Protein AF-A0A849TWD8-F1 (afdb_monomer_lite)

pLDDT: mean 96.02, std 6.25, range [52.81, 98.81]

Radius of gyration: 13.7 Å; chains: 1; bounding box: 38×23×40 Å

Structure (mmCIF, N/CA/C/O backbone):
data_AF-A0A849TWD8-F1
#
_entry.id   AF-A0A849TWD8-F1
#
loop_
_atom_site.group_PDB
_atom_site.id
_atom_site.type_symbol
_atom_site.label_atom_id
_atom_site.label_alt_id
_atom_site.label_comp_id
_atom_site.label_asym_id
_atom_site.label_entity_id
_atom_site.label_seq_id
_atom_site.pdbx_PDB_ins_code
_atom_site.Cartn_x
_atom_site.Cartn_y
_atom_site.Cartn_z
_atom_site.occupancy
_atom_site.B_iso_or_equiv
_atom_site.auth_seq_id
_atom_site.auth_comp_id
_atom_site.auth_asym_id
_atom_site.auth_atom_id
_atom_site.pdbx_PDB_model_num
ATOM 1 N N . ASP A 1 1 ? -19.241 1.816 5.318 1.00 82.69 1 ASP A N 1
ATOM 2 C CA . ASP A 1 1 ? -18.951 3.219 5.680 1.00 82.69 1 ASP A CA 1
ATOM 3 C C . ASP A 1 1 ? -17.766 3.301 6.624 1.00 82.69 1 ASP A C 1
ATOM 5 O O . ASP A 1 1 ? -17.565 2.381 7.415 1.00 82.69 1 ASP A O 1
ATOM 9 N N . LEU A 1 2 ? -16.979 4.370 6.501 1.00 89.81 2 LEU A N 1
ATOM 10 C CA . LEU A 1 2 ? -15.907 4.727 7.435 1.00 89.81 2 LEU A CA 1
ATOM 11 C C . LEU A 1 2 ? -16.475 5.684 8.485 1.00 89.81 2 LEU A C 1
ATOM 13 O O . LEU A 1 2 ? -17.261 6.566 8.135 1.00 89.81 2 LEU A O 1
ATOM 17 N N . ASN A 1 3 ? -16.097 5.518 9.752 1.00 90.69 3 ASN A N 1
ATOM 18 C CA . ASN A 1 3 ? -16.586 6.368 10.842 1.00 90.69 3 ASN A CA 1
ATOM 19 C C . ASN A 1 3 ? -15.409 6.846 11.690 1.00 90.69 3 ASN A C 1
ATOM 21 O O . ASN A 1 3 ? -14.858 6.057 12.449 1.00 90.69 3 ASN A O 1
ATOM 25 N N . ASN A 1 4 ? -15.062 8.135 11.588 1.00 94.50 4 ASN A N 1
ATOM 26 C CA . ASN A 1 4 ? -13.854 8.710 12.202 1.00 94.50 4 ASN A CA 1
ATOM 27 C C . ASN A 1 4 ? -12.576 7.946 11.814 1.00 94.50 4 ASN A C 1
ATOM 29 O O . ASN A 1 4 ? -11.700 7.712 12.637 1.00 94.50 4 ASN A O 1
ATOM 33 N N . GLU A 1 5 ? -12.503 7.534 10.551 1.00 97.00 5 GLU A N 1
ATOM 34 C CA . GLU A 1 5 ? -11.361 6.841 9.968 1.00 97.00 5 GLU A CA 1
ATOM 35 C C . GLU A 1 5 ? -11.023 7.503 8.634 1.00 97.00 5 GLU A C 1
ATOM 37 O O . GLU A 1 5 ? -11.903 7.987 7.911 1.00 97.00 5 GLU A O 1
ATOM 42 N N . ALA A 1 6 ? -9.748 7.473 8.292 1.00 98.06 6 ALA A N 1
ATOM 43 C CA . ALA A 1 6 ? -9.218 7.813 6.993 1.00 98.06 6 ALA A CA 1
ATOM 44 C C . ALA A 1 6 ? -8.830 6.546 6.226 1.00 98.06 6 ALA A C 1
ATOM 46 O O . ALA A 1 6 ? -8.514 5.505 6.803 1.00 98.06 6 ALA A O 1
ATOM 47 N N . ILE A 1 7 ? -8.835 6.661 4.902 1.00 98.00 7 ILE A N 1
ATOM 48 C CA . ILE A 1 7 ? -8.388 5.624 3.983 1.00 98.00 7 ILE A CA 1
ATOM 49 C C . ILE A 1 7 ? -7.380 6.234 3.015 1.00 98.00 7 ILE A C 1
ATOM 51 O O . ILE A 1 7 ? -7.601 7.335 2.511 1.00 98.00 7 ILE A O 1
ATOM 55 N N . SER A 1 8 ? -6.290 5.522 2.760 1.00 98.69 8 SER A N 1
ATOM 56 C CA . SER A 1 8 ? -5.289 5.889 1.759 1.00 98.69 8 SER A CA 1
ATOM 57 C C . SER A 1 8 ? -4.910 4.670 0.929 1.00 98.69 8 SER A C 1
ATOM 59 O O . SER A 1 8 ? -5.133 3.531 1.349 1.00 98.69 8 SER A O 1
ATOM 61 N N . THR A 1 9 ? -4.447 4.886 -0.300 1.00 98.75 9 THR A N 1
ATOM 62 C CA . THR A 1 9 ? -4.043 3.803 -1.202 1.00 98.75 9 THR A CA 1
ATOM 63 C C . THR A 1 9 ? -2.787 4.165 -1.980 1.00 98.75 9 THR A C 1
ATOM 65 O O . THR A 1 9 ? -2.766 5.155 -2.707 1.00 98.75 9 THR A O 1
ATOM 68 N N . ALA A 1 10 ? -1.795 3.280 -1.912 1.00 98.56 10 ALA A N 1
ATOM 69 C CA . ALA A 1 10 ? -0.611 3.285 -2.756 1.00 98.56 10 ALA A CA 1
ATOM 70 C C . ALA A 1 10 ? -0.763 2.241 -3.870 1.00 98.56 10 ALA A C 1
ATOM 72 O O . ALA A 1 10 ? -1.055 1.074 -3.600 1.00 98.56 10 ALA A O 1
ATOM 73 N N . GLY A 1 11 ? -0.547 2.643 -5.125 1.00 98.38 11 GLY A N 1
ATOM 74 C CA . GLY A 1 11 ? -0.683 1.768 -6.292 1.00 98.38 11 GLY A CA 1
ATOM 75 C C . GLY A 1 11 ? 0.428 1.969 -7.320 1.00 98.38 11 GLY A C 1
ATOM 76 O O . GLY A 1 11 ? 0.853 3.099 -7.585 1.00 98.38 11 GLY A O 1
ATOM 77 N N . ASP A 1 12 ? 0.882 0.881 -7.948 1.00 97.69 12 ASP A N 1
ATOM 78 C CA . ASP A 1 12 ? 1.883 0.955 -9.025 1.00 97.69 12 ASP A CA 1
ATOM 79 C C . ASP A 1 12 ? 1.326 1.603 -10.307 1.00 97.69 12 ASP A C 1
ATOM 81 O O . ASP A 1 12 ? 2.081 2.101 -11.144 1.00 97.69 12 ASP A O 1
ATOM 85 N N . TYR A 1 13 ? 0.003 1.630 -10.450 1.00 96.56 13 TYR A N 1
ATOM 86 C CA . TYR A 1 13 ? -0.722 2.157 -11.602 1.00 96.56 13 TYR A CA 1
ATOM 87 C C . TYR A 1 13 ? -1.052 3.656 -11.512 1.00 96.56 13 TYR A C 1
ATOM 89 O O . TYR A 1 13 ? -1.501 4.224 -12.502 1.00 96.56 13 TYR A O 1
ATOM 97 N N . GLU A 1 14 ? -0.819 4.320 -10.377 1.00 96.75 14 GLU A N 1
ATOM 98 C CA . GLU A 1 14 ? -1.201 5.734 -10.200 1.00 96.75 14 GLU A CA 1
ATOM 99 C C . GLU A 1 14 ? -0.288 6.693 -10.980 1.00 96.75 14 GLU A C 1
ATOM 101 O O . GLU A 1 14 ? -0.735 7.581 -11.706 1.00 96.75 14 GLU A O 1
ATOM 106 N N . ARG A 1 15 ? 1.031 6.502 -10.867 1.00 97.94 15 ARG A N 1
ATOM 107 C CA . ARG A 1 15 ? 2.032 7.292 -11.596 1.00 97.94 15 ARG A CA 1
ATOM 108 C C . ARG A 1 15 ? 3.210 6.415 -11.985 1.00 97.94 15 ARG A C 1
ATOM 110 O O . ARG A 1 15 ? 3.988 5.985 -11.128 1.00 97.94 15 ARG A O 1
ATOM 117 N N . PHE A 1 16 ? 3.350 6.196 -13.287 1.00 98.31 16 PHE A N 1
ATOM 118 C CA . PHE A 1 16 ? 4.388 5.362 -13.875 1.00 98.31 16 PHE A CA 1
ATOM 119 C C . PHE A 1 16 ? 4.704 5.771 -15.316 1.00 98.31 16 PHE A C 1
ATOM 121 O O . PHE A 1 16 ? 3.998 6.573 -15.927 1.00 98.31 16 PHE A O 1
ATOM 128 N N . PHE A 1 17 ? 5.769 5.192 -15.858 1.00 98.12 17 PHE A N 1
ATOM 129 C CA . PHE A 1 17 ? 6.001 5.101 -17.297 1.00 98.12 17 PHE A CA 1
ATOM 130 C C . PHE A 1 17 ? 6.301 3.651 -17.678 1.00 98.12 17 PHE A C 1
ATOM 132 O O . PHE A 1 17 ? 6.613 2.824 -16.819 1.00 98.12 17 PHE A O 1
ATOM 139 N N . GLU A 1 18 ? 6.219 3.341 -18.967 1.00 97.88 18 GLU A N 1
ATOM 140 C CA . GLU A 1 18 ? 6.573 2.026 -19.495 1.00 97.88 18 GLU A CA 1
ATOM 141 C C . GLU A 1 18 ? 7.781 2.125 -20.413 1.00 97.88 18 GLU A C 1
ATOM 143 O O . GLU A 1 18 ? 7.926 3.067 -21.197 1.00 97.88 18 GLU A O 1
ATOM 148 N N . ARG A 1 19 ? 8.660 1.134 -20.309 1.00 97.25 19 ARG A N 1
ATOM 149 C CA . ARG A 1 19 ? 9.809 0.979 -21.190 1.00 97.25 19 ARG A CA 1
ATOM 150 C C . ARG A 1 19 ? 10.063 -0.503 -21.405 1.00 97.25 19 ARG A C 1
ATOM 152 O O . ARG A 1 19 ? 10.134 -1.255 -20.441 1.00 97.25 19 ARG A O 1
ATOM 159 N N . ASP A 1 20 ? 10.184 -0.904 -22.668 1.00 97.12 20 ASP A N 1
ATOM 160 C CA . ASP A 1 20 ? 10.480 -2.287 -23.063 1.00 97.12 20 ASP A CA 1
ATOM 161 C C . ASP A 1 20 ? 9.492 -3.315 -22.462 1.00 97.12 20 ASP A C 1
ATOM 163 O O . ASP A 1 20 ? 9.866 -4.419 -22.080 1.00 97.12 20 ASP A O 1
ATOM 167 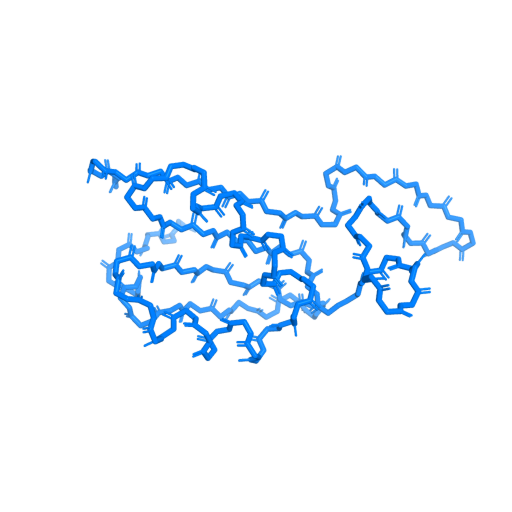N N . GLY A 1 21 ? 8.213 -2.932 -22.347 1.00 95.38 21 GLY A N 1
ATOM 168 C CA . GLY A 1 21 ? 7.151 -3.763 -21.759 1.00 95.38 21 GLY A CA 1
ATOM 169 C C . GLY A 1 21 ? 7.162 -3.838 -20.227 1.00 95.38 21 GLY A C 1
ATOM 170 O O . GLY A 1 21 ? 6.379 -4.586 -19.649 1.00 95.38 21 GLY A O 1
ATOM 171 N N . VAL A 1 22 ? 8.029 -3.073 -19.560 1.00 94.38 22 VAL A N 1
ATOM 172 C CA . VAL A 1 22 ? 8.148 -3.034 -18.099 1.00 94.38 22 VAL A CA 1
ATOM 173 C C . VAL A 1 22 ? 7.600 -1.713 -17.564 1.00 94.38 22 VAL A C 1
ATOM 175 O O . VAL A 1 22 ? 7.996 -0.635 -18.011 1.00 94.38 22 VAL A O 1
ATOM 178 N N . ARG A 1 23 ? 6.718 -1.795 -16.562 1.00 95.00 23 ARG A N 1
ATOM 179 C 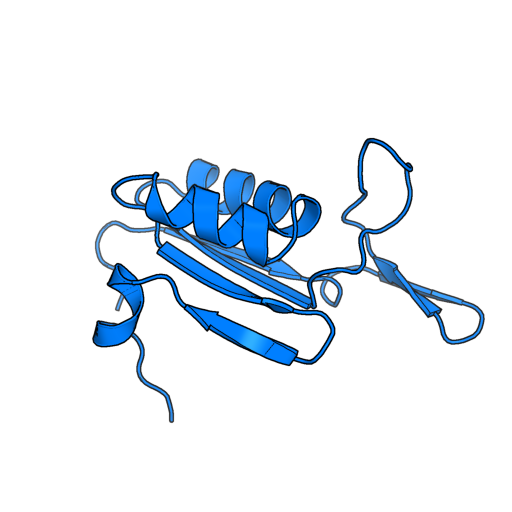CA . ARG A 1 23 ? 6.227 -0.641 -15.798 1.00 95.00 23 ARG A CA 1
ATOM 180 C C . ARG A 1 23 ? 7.276 -0.159 -14.793 1.00 95.00 23 ARG A C 1
ATOM 182 O O . ARG A 1 23 ? 7.847 -0.958 -14.045 1.00 95.00 23 ARG A O 1
ATOM 189 N N . TYR A 1 24 ? 7.483 1.150 -14.731 1.00 97.88 24 TYR A N 1
ATOM 190 C CA . TYR A 1 24 ? 8.326 1.836 -13.753 1.00 97.88 24 TYR A CA 1
ATOM 191 C C . TYR A 1 24 ? 7.496 2.900 -13.033 1.00 97.88 24 TYR A C 1
ATOM 193 O O . TYR A 1 24 ? 7.232 3.968 -13.588 1.00 97.88 24 TYR A O 1
ATOM 201 N N . HIS A 1 25 ? 7.061 2.596 -11.812 1.00 98.38 25 HIS A N 1
ATOM 202 C CA . HIS A 1 25 ? 6.237 3.492 -11.001 1.00 98.38 25 HIS A CA 1
ATOM 203 C C . HIS A 1 25 ? 7.070 4.302 -10.001 1.00 98.38 25 HIS A C 1
ATOM 205 O O . HIS A 1 25 ? 8.274 4.112 -9.845 1.00 98.38 25 HIS A O 1
ATOM 211 N N . HIS A 1 26 ? 6.416 5.258 -9.353 1.00 98.19 26 HIS A N 1
ATOM 212 C CA . HIS A 1 26 ? 7.037 6.278 -8.507 1.00 98.19 26 HIS A CA 1
ATOM 213 C C . HIS A 1 26 ? 7.350 5.845 -7.061 1.00 98.19 26 HIS A C 1
ATOM 215 O O . HIS A 1 26 ? 7.939 6.632 -6.324 1.00 98.19 26 HIS A O 1
ATOM 221 N N . ILE A 1 27 ? 6.977 4.628 -6.653 1.00 98.38 27 ILE A N 1
ATOM 222 C CA . ILE A 1 27 ? 7.215 4.116 -5.295 1.00 98.38 27 ILE A CA 1
ATOM 223 C C . ILE A 1 27 ? 8.500 3.292 -5.323 1.00 98.38 27 ILE A C 1
ATOM 225 O O . ILE A 1 27 ? 8.537 2.196 -5.884 1.00 98.38 27 ILE A O 1
ATOM 229 N N . LEU A 1 28 ? 9.568 3.850 -4.761 1.00 98.12 28 LEU A N 1
ATOM 230 C CA . LEU A 1 28 ? 10.906 3.273 -4.830 1.00 98.12 28 LEU A CA 1
ATOM 231 C C . LEU A 1 28 ? 11.230 2.489 -3.563 1.00 98.12 28 LEU A C 1
ATOM 233 O O . LEU A 1 28 ? 10.964 2.945 -2.453 1.00 98.12 28 LEU A O 1
ATOM 237 N N . ASP A 1 29 ? 11.882 1.347 -3.741 1.00 97.56 29 ASP A N 1
ATOM 238 C CA . ASP A 1 29 ? 12.576 0.676 -2.652 1.00 97.56 29 ASP A CA 1
ATOM 239 C C . ASP A 1 29 ? 13.860 1.469 -2.324 1.00 97.56 29 ASP A C 1
ATOM 241 O O . ASP A 1 29 ? 14.729 1.630 -3.192 1.00 97.56 29 ASP A O 1
ATOM 245 N N . PRO A 1 30 ? 14.010 1.982 -1.088 1.00 96.88 30 PRO A N 1
ATOM 246 C CA . PRO A 1 30 ? 15.156 2.799 -0.700 1.00 96.88 30 PRO A CA 1
ATOM 247 C C . PRO A 1 30 ? 16.489 2.035 -0.718 1.00 96.88 30 PRO A C 1
ATOM 249 O O . PRO A 1 30 ? 17.543 2.669 -0.778 1.00 96.88 30 PRO A O 1
ATOM 252 N N . HIS A 1 31 ? 16.476 0.700 -0.676 1.00 96.12 31 HIS A N 1
ATOM 253 C CA . HIS A 1 31 ? 17.689 -0.118 -0.717 1.00 96.12 31 HIS A CA 1
ATOM 254 C C . HIS A 1 31 ? 18.218 -0.312 -2.139 1.00 96.12 31 HIS A C 1
ATOM 256 O O . HIS A 1 31 ? 19.431 -0.378 -2.342 1.00 96.12 31 HIS A O 1
ATOM 262 N N . THR A 1 32 ? 17.322 -0.404 -3.124 1.00 96.88 32 THR A N 1
ATOM 263 C CA . THR A 1 32 ? 17.679 -0.661 -4.529 1.00 96.88 32 THR A CA 1
ATOM 264 C C . THR A 1 32 ? 17.615 0.588 -5.403 1.00 96.88 32 THR A C 1
ATOM 266 O O . THR A 1 32 ? 18.198 0.606 -6.490 1.00 96.88 32 THR A O 1
ATOM 269 N N . LEU A 1 33 ? 16.923 1.635 -4.942 1.00 96.69 33 LEU A N 1
ATOM 270 C CA . LEU A 1 33 ? 16.582 2.837 -5.709 1.00 96.69 33 LEU A CA 1
ATOM 271 C C . LEU A 1 33 ? 15.804 2.520 -6.998 1.00 96.69 33 LEU A C 1
ATOM 273 O O . LEU A 1 33 ? 15.826 3.296 -7.954 1.00 96.69 33 LEU A O 1
ATOM 277 N N . GLN A 1 34 ? 15.133 1.367 -7.033 1.00 97.69 34 GLN A N 1
ATOM 278 C CA . GLN A 1 34 ? 14.282 0.920 -8.130 1.00 97.69 34 GLN A CA 1
ATOM 279 C C . GLN A 1 34 ? 12.821 0.859 -7.671 1.00 97.69 34 GLN A C 1
ATOM 281 O O . GLN A 1 34 ? 12.565 0.745 -6.470 1.00 97.69 34 GLN A O 1
ATOM 286 N N . PRO A 1 35 ? 11.849 0.909 -8.598 1.00 98.00 35 PRO A N 1
ATOM 287 C CA . PRO A 1 35 ? 10.460 0.626 -8.259 1.00 98.00 35 PRO A CA 1
ATOM 288 C C . PRO A 1 35 ? 10.335 -0.779 -7.657 1.00 98.00 35 PRO A C 1
ATOM 290 O O . PRO A 1 35 ? 10.860 -1.741 -8.230 1.00 98.00 35 PRO A O 1
ATOM 293 N N . THR A 1 36 ? 9.661 -0.893 -6.512 1.00 97.38 36 THR A N 1
ATOM 294 C CA . THR A 1 36 ? 9.326 -2.205 -5.931 1.00 97.38 36 THR A CA 1
ATOM 295 C C . THR A 1 36 ? 8.342 -2.950 -6.839 1.00 97.38 36 THR A C 1
ATOM 297 O O . THR A 1 36 ? 7.745 -2.364 -7.729 1.00 97.38 36 THR A O 1
ATOM 300 N N . ARG A 1 37 ? 8.204 -4.268 -6.705 1.00 97.06 37 ARG A N 1
ATOM 301 C CA . ARG A 1 37 ? 7.338 -5.053 -7.607 1.00 97.06 37 ARG A CA 1
ATOM 302 C C . ARG A 1 37 ? 6.438 -6.049 -6.901 1.00 97.06 37 ARG A C 1
ATOM 304 O O . ARG A 1 37 ? 5.709 -6.747 -7.578 1.00 97.06 37 ARG A O 1
ATOM 311 N N . ALA A 1 38 ? 6.474 -6.106 -5.572 1.00 97.56 38 ALA A N 1
ATOM 312 C CA . ALA A 1 38 ? 5.762 -7.127 -4.806 1.00 97.56 38 ALA A CA 1
ATOM 313 C C . ALA A 1 38 ? 4.243 -6.885 -4.704 1.00 97.56 38 ALA A C 1
ATOM 315 O O . ALA A 1 38 ? 3.495 -7.829 -4.452 1.00 97.56 38 ALA A O 1
ATOM 316 N N . CYS A 1 39 ? 3.792 -5.643 -4.896 1.00 98.38 39 CYS A N 1
ATOM 317 C CA . CYS A 1 39 ? 2.396 -5.235 -4.756 1.00 98.38 39 CYS A CA 1
ATOM 318 C C . CYS A 1 39 ? 1.915 -4.494 -6.008 1.00 98.38 39 CYS A C 1
ATOM 320 O O . CYS A 1 39 ? 2.666 -3.721 -6.598 1.00 98.38 39 CYS A O 1
ATOM 322 N N . GLN A 1 40 ? 0.647 -4.693 -6.371 1.00 98.50 40 GLN A N 1
ATOM 323 C CA . GLN A 1 40 ? -0.077 -3.816 -7.299 1.00 98.50 40 GLN A CA 1
ATOM 324 C C . GLN A 1 40 ? -0.741 -2.664 -6.5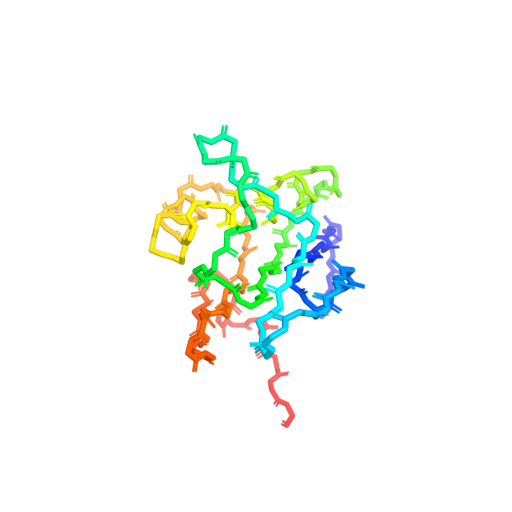40 1.00 98.50 40 GLN A C 1
ATOM 326 O O . GLN A 1 40 ? -0.721 -1.521 -6.991 1.00 98.50 40 GLN A O 1
ATOM 331 N N . SER A 1 41 ? -1.324 -2.962 -5.372 1.00 98.75 41 SER A N 1
ATOM 332 C CA . SER A 1 41 ? -2.061 -1.996 -4.556 1.00 98.75 41 SER A CA 1
ATOM 333 C C . SER A 1 41 ? -1.972 -2.331 -3.072 1.00 98.75 41 SER A C 1
ATOM 335 O O . SER A 1 41 ? -2.021 -3.502 -2.683 1.00 98.75 41 SER A O 1
ATOM 337 N N . VAL A 1 42 ? -1.876 -1.298 -2.244 1.00 98.81 42 VAL A N 1
ATOM 338 C CA . VAL A 1 42 ? -2.030 -1.369 -0.794 1.00 98.81 42 VAL A CA 1
ATOM 339 C C . VAL A 1 42 ? -2.992 -0.271 -0.381 1.00 98.81 42 VAL A C 1
ATOM 341 O O . VAL A 1 42 ? -2.698 0.906 -0.558 1.00 98.81 42 VAL A O 1
ATOM 344 N N . THR A 1 43 ? -4.115 -0.657 0.207 1.00 98.75 43 THR A N 1
ATOM 345 C CA . THR A 1 43 ? -5.084 0.258 0.808 1.00 98.75 43 THR A CA 1
ATOM 346 C C . THR A 1 43 ? -5.022 0.111 2.318 1.00 98.75 43 THR A C 1
ATOM 348 O O . THR A 1 43 ? -5.147 -1.005 2.822 1.00 98.75 43 THR A O 1
ATOM 351 N N . VAL A 1 44 ? -4.870 1.218 3.040 1.00 98.69 44 VAL A N 1
ATOM 352 C CA . VAL A 1 44 ? -4.831 1.248 4.508 1.00 98.69 44 VAL A CA 1
ATOM 353 C C . VAL A 1 44 ? -5.982 2.086 5.038 1.00 98.69 44 VAL A C 1
ATOM 355 O O . VAL A 1 44 ? -6.270 3.159 4.511 1.00 98.69 44 VAL A O 1
ATOM 358 N N . ILE A 1 45 ? -6.623 1.597 6.097 1.00 98.31 45 ILE A N 1
ATOM 359 C CA . ILE A 1 45 ? -7.617 2.315 6.894 1.00 98.31 45 ILE A CA 1
ATOM 360 C C . ILE A 1 45 ? -7.033 2.516 8.292 1.00 98.31 45 ILE A C 1
ATOM 362 O O . ILE A 1 45 ? -6.552 1.561 8.903 1.00 98.31 45 ILE A O 1
ATOM 366 N N . ALA A 1 46 ? -7.068 3.749 8.788 1.00 98.00 46 ALA A N 1
ATOM 367 C CA . ALA A 1 46 ? -6.596 4.123 10.121 1.00 98.00 46 ALA A CA 1
ATOM 368 C C . ALA A 1 46 ? -7.397 5.321 10.655 1.00 98.00 46 ALA A C 1
ATOM 370 O O . ALA A 1 46 ? -8.114 5.965 9.898 1.00 98.00 46 ALA A O 1
ATOM 371 N N . GLU A 1 47 ? -7.270 5.655 11.940 1.00 96.88 47 GLU A N 1
ATOM 372 C CA . GLU A 1 47 ? -7.932 6.839 12.524 1.00 96.88 47 GLU A CA 1
ATOM 373 C C . GLU A 1 47 ? -7.462 8.146 11.858 1.00 96.88 47 GLU A C 1
ATOM 375 O O . GLU A 1 47 ? -8.270 8.993 11.482 1.00 96.88 47 GLU A O 1
ATOM 380 N N . GLU A 1 48 ? -6.152 8.270 11.629 1.00 97.62 48 GLU A N 1
ATOM 381 C CA . GLU A 1 48 ? -5.519 9.473 11.087 1.00 97.62 48 GLU A CA 1
ATOM 382 C C . GLU A 1 48 ? -5.074 9.282 9.632 1.00 97.62 48 GLU A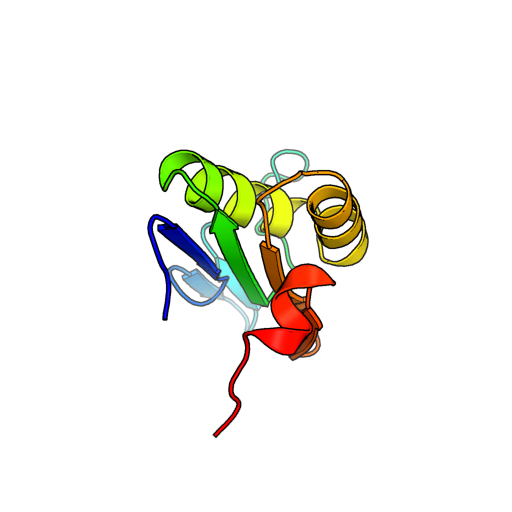 C 1
ATOM 384 O O . GLU A 1 48 ? -4.412 8.299 9.283 1.00 97.62 48 GLU A O 1
ATOM 389 N N . GLY A 1 49 ? -5.359 10.268 8.776 1.00 98.06 49 GLY A N 1
ATOM 390 C CA . GLY A 1 49 ? -5.013 10.205 7.349 1.00 98.06 49 GLY A CA 1
ATOM 391 C C . GLY A 1 49 ? -3.512 10.138 7.082 1.00 98.06 49 GLY A C 1
ATOM 392 O O . GLY A 1 49 ? -3.078 9.412 6.196 1.00 98.06 49 GLY A O 1
ATOM 393 N N . THR A 1 50 ? -2.706 10.821 7.895 1.00 98.31 50 THR A N 1
ATOM 394 C CA . THR A 1 50 ? -1.238 10.767 7.802 1.00 98.31 50 THR A CA 1
ATOM 395 C C . THR A 1 50 ? -0.680 9.391 8.160 1.00 98.31 50 THR A C 1
ATOM 397 O O . THR A 1 50 ? 0.358 8.995 7.633 1.00 98.31 50 THR A O 1
ATOM 400 N N . VAL A 1 51 ? -1.363 8.649 9.037 1.00 98.31 51 VAL A N 1
ATOM 401 C CA . VAL A 1 51 ? -0.993 7.273 9.384 1.00 98.31 51 VAL A CA 1
ATOM 402 C C . VAL A 1 51 ? -1.357 6.336 8.240 1.00 98.31 51 VAL A C 1
ATOM 404 O O . VAL A 1 51 ? -0.519 5.526 7.853 1.00 98.31 51 VAL A O 1
ATOM 407 N N . ALA A 1 52 ? -2.557 6.468 7.668 1.00 98.69 52 ALA A N 1
ATOM 408 C CA . ALA A 1 52 ? -2.967 5.662 6.518 1.00 98.69 52 ALA A CA 1
ATOM 409 C C . ALA A 1 52 ? -2.025 5.858 5.313 1.00 98.69 52 ALA A C 1
ATOM 411 O O . ALA A 1 52 ? -1.527 4.874 4.772 1.00 98.69 52 ALA A O 1
ATOM 412 N N . ASP A 1 53 ? -1.729 7.110 4.957 1.00 98.75 53 ASP A N 1
ATOM 413 C CA . ASP A 1 53 ? -0.844 7.491 3.843 1.00 98.75 53 ASP A CA 1
ATOM 414 C C . ASP A 1 53 ? 0.620 7.078 4.084 1.00 98.75 53 ASP A C 1
ATOM 416 O O . ASP A 1 53 ? 1.289 6.530 3.216 1.00 98.75 53 ASP A O 1
ATOM 420 N N . GLY A 1 54 ? 1.140 7.242 5.304 1.00 98.56 54 GLY A N 1
ATOM 421 C CA . GLY A 1 54 ? 2.494 6.772 5.613 1.00 98.56 54 GLY A CA 1
ATOM 422 C C . GLY A 1 54 ? 2.622 5.244 5.560 1.00 98.56 54 GLY A C 1
ATOM 423 O O . GLY A 1 54 ? 3.636 4.707 5.097 1.00 98.56 54 GLY A O 1
ATOM 424 N N . LEU A 1 55 ? 1.603 4.533 6.050 1.00 98.75 55 LEU A N 1
ATOM 425 C CA . LEU A 1 55 ? 1.609 3.075 6.107 1.00 98.75 55 LEU A CA 1
ATOM 426 C C . LEU A 1 55 ? 1.380 2.434 4.746 1.00 98.75 55 LEU A C 1
ATOM 428 O O . LEU A 1 55 ? 2.030 1.423 4.487 1.00 98.75 55 LEU A O 1
ATOM 432 N N . ASP A 1 56 ? 0.517 2.978 3.884 1.00 98.81 56 ASP A N 1
ATOM 433 C CA . ASP A 1 56 ? 0.263 2.363 2.578 1.00 98.81 56 ASP A CA 1
ATOM 434 C C . ASP A 1 56 ? 1.558 2.218 1.767 1.00 98.81 56 ASP A C 1
ATOM 436 O O . ASP A 1 56 ? 1.866 1.130 1.285 1.00 98.81 56 ASP A O 1
ATOM 440 N N . THR A 1 57 ? 2.392 3.254 1.759 1.00 98.62 57 THR A N 1
ATOM 441 C CA . THR A 1 57 ? 3.642 3.321 1.013 1.00 98.62 57 THR A CA 1
ATOM 442 C C . THR A 1 57 ? 4.707 2.457 1.677 1.00 98.62 57 THR A C 1
ATOM 444 O O . THR A 1 57 ? 5.413 1.708 0.999 1.00 98.62 57 THR A O 1
ATOM 447 N N . GLY A 1 58 ? 4.801 2.496 3.011 1.00 98.50 58 GLY A N 1
ATOM 448 C CA . GLY A 1 58 ? 5.713 1.633 3.764 1.00 98.50 58 GLY A CA 1
ATOM 449 C C . GLY A 1 58 ? 5.412 0.146 3.554 1.00 98.50 58 GLY A C 1
ATOM 450 O O . GLY A 1 58 ? 6.318 -0.642 3.285 1.00 98.50 58 GLY A O 1
ATOM 451 N N . ILE A 1 59 ? 4.137 -0.238 3.608 1.00 98.69 59 ILE A N 1
ATOM 452 C CA . ILE A 1 59 ? 3.668 -1.607 3.363 1.00 98.69 59 ILE A CA 1
ATOM 453 C C . ILE A 1 59 ? 3.874 -2.001 1.896 1.00 98.69 59 ILE A C 1
ATOM 455 O O . ILE A 1 59 ? 4.304 -3.122 1.626 1.00 98.69 59 ILE A O 1
ATOM 459 N N . PHE A 1 60 ? 3.635 -1.087 0.952 1.00 98.75 60 PHE A N 1
ATOM 460 C CA . PHE A 1 60 ? 3.888 -1.310 -0.473 1.00 98.75 60 PHE A CA 1
ATOM 461 C C . PHE A 1 60 ? 5.353 -1.682 -0.738 1.00 98.75 60 PHE A C 1
ATOM 463 O O . PHE A 1 60 ? 5.639 -2.582 -1.528 1.00 98.75 60 PHE A O 1
ATOM 470 N N . VAL A 1 61 ? 6.284 -1.025 -0.039 1.00 98.50 61 VAL A N 1
ATOM 471 C CA . VAL A 1 61 ? 7.721 -1.325 -0.110 1.00 98.50 61 VAL A CA 1
ATOM 472 C C . VAL A 1 61 ? 8.074 -2.631 0.613 1.00 98.50 61 VAL A C 1
ATOM 474 O O . VAL A 1 61 ? 8.837 -3.422 0.063 1.00 98.50 61 VAL A O 1
ATOM 477 N N . LEU A 1 62 ? 7.516 -2.888 1.803 1.00 98.19 62 LEU A N 1
ATOM 478 C CA . LEU A 1 62 ? 7.758 -4.124 2.571 1.00 98.19 62 LEU A CA 1
ATOM 479 C C . LEU A 1 62 ? 7.238 -5.390 1.870 1.0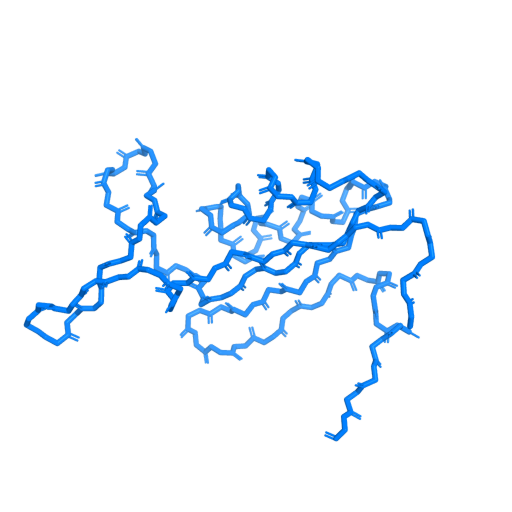0 98.19 62 LEU A C 1
ATOM 481 O O . LEU A 1 62 ? 7.769 -6.481 2.078 1.00 98.19 62 LEU A O 1
ATOM 485 N N . GLY A 1 63 ? 6.193 -5.257 1.055 1.00 98.31 63 GLY A N 1
ATOM 486 C CA . GLY A 1 63 ? 5.540 -6.373 0.383 1.00 98.31 63 GLY A CA 1
ATOM 487 C C . GLY A 1 63 ? 4.472 -7.068 1.241 1.00 98.31 63 GLY A C 1
ATOM 488 O O . GLY A 1 63 ? 4.290 -6.761 2.423 1.00 98.31 63 GLY A O 1
ATOM 489 N N . PRO A 1 64 ? 3.736 -8.027 0.654 1.00 98.31 64 PRO A N 1
ATOM 490 C CA . PRO A 1 64 ? 2.457 -8.490 1.190 1.00 98.31 64 PRO A CA 1
ATOM 491 C C . PRO A 1 64 ? 2.567 -9.251 2.515 1.00 98.31 64 PRO A C 1
ATOM 493 O O . PRO A 1 64 ? 1.758 -9.035 3.415 1.00 98.31 64 PRO A O 1
ATOM 496 N N . GLU A 1 65 ? 3.563 -10.128 2.665 1.00 98.38 65 GLU A N 1
ATOM 497 C CA . GLU A 1 65 ? 3.709 -10.957 3.868 1.00 98.38 65 GLU A CA 1
ATOM 498 C C . GLU A 1 65 ? 4.130 -10.123 5.084 1.00 98.38 65 GLU A C 1
ATOM 500 O O . GLU A 1 65 ? 3.467 -10.140 6.123 1.00 98.38 65 GLU A O 1
ATOM 505 N N . GLN A 1 66 ? 5.215 -9.357 4.945 1.00 98.56 66 GLN A N 1
ATOM 506 C CA . GLN A 1 66 ? 5.735 -8.506 6.017 1.00 98.56 66 GLN A CA 1
ATOM 507 C C . GLN A 1 66 ? 4.783 -7.350 6.323 1.00 98.56 66 GLN A C 1
ATOM 509 O O . GLN A 1 66 ? 4.564 -7.021 7.489 1.00 98.56 66 GLN A O 1
ATOM 514 N N . GLY A 1 67 ? 4.181 -6.779 5.280 1.00 98.50 67 GLY A N 1
ATOM 515 C CA . GLY A 1 67 ? 3.167 -5.743 5.376 1.00 98.50 67 GLY A CA 1
ATOM 516 C C . GLY A 1 67 ? 1.948 -6.184 6.176 1.00 98.50 67 GLY A C 1
ATOM 517 O O . GLY A 1 67 ? 1.582 -5.528 7.148 1.00 98.50 67 GLY A O 1
ATOM 518 N N . MET A 1 68 ? 1.360 -7.335 5.837 1.00 98.62 68 MET A N 1
ATOM 519 C CA . MET A 1 68 ? 0.215 -7.863 6.583 1.00 98.62 68 MET A CA 1
ATOM 520 C C . MET A 1 68 ? 0.595 -8.223 8.027 1.00 98.62 68 MET A C 1
ATOM 522 O O . MET A 1 68 ? -0.147 -7.919 8.957 1.00 98.62 68 MET A O 1
ATOM 526 N N . ALA A 1 69 ? 1.781 -8.801 8.248 1.00 98.69 69 ALA A N 1
ATOM 527 C CA . ALA A 1 69 ? 2.264 -9.095 9.598 1.00 98.69 69 ALA A CA 1
ATOM 528 C C . ALA A 1 69 ? 2.466 -7.836 10.464 1.00 98.69 69 ALA A C 1
ATOM 530 O O . ALA A 1 69 ? 2.323 -7.914 11.686 1.00 98.69 69 ALA A O 1
ATOM 531 N N . LEU A 1 70 ? 2.811 -6.694 9.857 1.00 98.56 70 LEU A N 1
ATOM 532 C CA . LEU A 1 70 ? 2.864 -5.397 10.532 1.00 98.56 70 LEU A CA 1
ATOM 533 C C . LEU A 1 70 ? 1.456 -4.905 10.882 1.00 98.56 70 LEU A C 1
ATOM 535 O O . LEU A 1 70 ? 1.225 -4.548 12.034 1.00 98.56 70 LEU A O 1
ATOM 539 N N . VAL A 1 71 ? 0.528 -4.931 9.921 1.00 98.50 71 VAL A N 1
ATOM 540 C CA . VAL A 1 71 ? -0.866 -4.491 10.115 1.00 98.50 71 VAL A CA 1
ATOM 541 C C . VAL A 1 71 ? -1.523 -5.232 11.278 1.00 98.50 71 VAL A C 1
ATOM 543 O O . VAL A 1 71 ? -2.034 -4.593 12.188 1.00 98.50 71 VAL A O 1
ATOM 546 N N . GLU A 1 72 ? -1.397 -6.560 11.343 1.00 98.31 72 GLU A N 1
ATOM 547 C CA . GLU A 1 72 ? -1.980 -7.378 12.426 1.00 98.31 72 GLU A CA 1
ATOM 548 C C . GLU A 1 72 ? -1.403 -7.079 13.829 1.00 98.31 72 GLU A C 1
ATOM 550 O O . GLU A 1 72 ? -1.919 -7.562 14.837 1.00 98.31 72 GLU A O 1
ATOM 555 N N . ARG A 1 73 ? -0.316 -6.301 13.930 1.00 98.25 73 ARG A N 1
ATOM 556 C CA . ARG A 1 73 ? 0.280 -5.862 15.206 1.00 98.25 73 ARG A CA 1
ATOM 557 C C . ARG A 1 73 ? -0.092 -4.430 15.581 1.00 98.25 73 ARG A C 1
ATOM 559 O O . ARG A 1 73 ? 0.200 -4.020 16.705 1.00 98.25 73 ARG A O 1
ATOM 566 N N . LEU A 1 74 ? -0.679 -3.667 14.662 1.00 97.75 74 LEU A N 1
ATOM 567 C CA . LEU A 1 74 ? -1.019 -2.264 14.855 1.00 97.75 74 LEU A CA 1
ATOM 568 C C . LEU A 1 74 ? -2.511 -2.139 15.199 1.00 97.75 74 LEU A C 1
ATOM 570 O O . LEU A 1 74 ? -3.362 -2.388 14.348 1.00 97.75 74 LEU A O 1
ATOM 574 N N . PRO A 1 75 ? -2.867 -1.755 16.437 1.00 95.69 75 PRO A N 1
ATOM 575 C CA . PRO A 1 75 ? -4.265 -1.562 16.793 1.00 95.69 75 PRO A CA 1
ATOM 576 C C . PRO A 1 75 ? -4.864 -0.394 16.001 1.00 95.69 75 PRO A C 1
ATOM 578 O O . PRO A 1 75 ? -4.237 0.655 15.872 1.00 95.69 75 PRO A O 1
ATOM 581 N N . GLY A 1 76 ? -6.089 -0.572 15.504 1.00 95.25 76 GLY A N 1
ATOM 582 C CA . GLY A 1 76 ? -6.801 0.468 14.753 1.00 95.25 76 GLY A CA 1
ATOM 583 C C . GLY A 1 76 ? -6.291 0.682 13.325 1.00 95.25 76 GLY A C 1
ATOM 584 O O . GLY A 1 76 ? -6.637 1.690 12.715 1.00 95.25 76 GLY A O 1
ATOM 585 N N . VAL A 1 77 ? -5.480 -0.240 12.798 1.00 97.88 77 VAL A N 1
ATOM 586 C CA . VAL A 1 77 ? -5.025 -0.236 11.406 1.00 97.88 77 VAL A CA 1
ATOM 587 C C . VAL A 1 77 ? -5.560 -1.477 10.711 1.00 97.88 77 VAL A C 1
ATOM 589 O O . VAL A 1 77 ? -5.363 -2.597 11.171 1.00 97.88 77 VAL A O 1
ATOM 592 N N . GLU A 1 78 ? -6.195 -1.276 9.567 1.00 97.94 78 GLU A N 1
ATOM 593 C CA . GLU A 1 78 ? -6.661 -2.350 8.697 1.00 97.94 78 GLU A CA 1
ATOM 594 C C . GLU A 1 78 ? -6.108 -2.143 7.288 1.00 97.94 78 GLU A C 1
ATOM 596 O O . GLU A 1 78 ? -5.840 -1.011 6.880 1.00 97.94 78 GLU A O 1
ATOM 601 N N . ALA A 1 79 ? -5.944 -3.223 6.526 1.00 98.19 79 ALA A N 1
ATOM 602 C CA . ALA A 1 79 ? -5.397 -3.134 5.182 1.00 98.19 79 ALA A CA 1
ATOM 603 C C . ALA A 1 79 ? -5.987 -4.150 4.202 1.00 98.19 79 ALA A C 1
ATOM 605 O O . ALA A 1 79 ? -6.358 -5.276 4.552 1.00 98.19 79 ALA A O 1
ATOM 606 N N . ILE A 1 80 ? -5.986 -3.741 2.937 1.00 98.44 80 ILE A N 1
ATOM 607 C CA . ILE A 1 80 ? -6.162 -4.592 1.765 1.00 98.44 80 ILE A CA 1
ATOM 608 C C . ILE A 1 80 ? -4.845 -4.552 1.000 1.00 98.44 80 ILE A C 1
ATOM 610 O O . ILE A 1 80 ? -4.380 -3.476 0.632 1.00 98.44 80 ILE A O 1
ATOM 614 N N . ILE A 1 81 ? -4.255 -5.714 0.744 1.00 98.69 81 ILE A N 1
ATOM 615 C CA . ILE A 1 81 ? -3.061 -5.831 -0.093 1.00 98.69 81 ILE A CA 1
ATOM 616 C C . ILE A 1 81 ? -3.406 -6.678 -1.311 1.00 98.69 81 ILE A C 1
ATOM 618 O O . ILE A 1 81 ? -3.907 -7.794 -1.166 1.00 98.69 81 ILE A O 1
ATOM 622 N N . ILE A 1 82 ? -3.118 -6.147 -2.495 1.00 98.62 82 ILE A N 1
ATOM 623 C CA . ILE A 1 82 ? -3.162 -6.868 -3.764 1.00 98.62 82 ILE A CA 1
ATOM 624 C C . ILE A 1 82 ? -1.715 -7.064 -4.207 1.00 98.62 82 ILE A C 1
ATOM 626 O O . ILE A 1 82 ? -1.025 -6.094 -4.536 1.00 98.62 82 ILE A O 1
ATOM 630 N N . ASP A 1 83 ? -1.245 -8.309 -4.172 1.00 98.50 83 ASP A N 1
ATOM 631 C CA . ASP A 1 83 ? 0.119 -8.634 -4.592 1.00 98.50 83 ASP A CA 1
ATOM 632 C C . ASP A 1 83 ? 0.291 -8.575 -6.119 1.00 98.50 83 ASP A C 1
ATOM 634 O O . ASP A 1 83 ? -0.648 -8.302 -6.872 1.00 98.50 83 ASP A O 1
ATOM 638 N N . GLN A 1 84 ? 1.520 -8.788 -6.584 1.00 97.00 84 GLN A N 1
ATOM 639 C CA . GLN A 1 84 ? 1.867 -8.733 -8.005 1.00 97.00 84 GLN A CA 1
ATOM 640 C C . GLN A 1 84 ? 1.087 -9.745 -8.866 1.00 97.00 84 GLN A C 1
ATOM 642 O O . GLN A 1 84 ? 0.851 -9.476 -10.045 1.00 97.00 84 GLN A O 1
ATOM 647 N N . GLU A 1 85 ? 0.627 -10.863 -8.296 1.00 97.81 85 GLU A N 1
ATOM 648 C CA . GLU A 1 85 ? -0.219 -11.862 -8.959 1.00 97.81 85 GLU A CA 1
ATOM 649 C C . GLU A 1 85 ? -1.722 -11.539 -8.884 1.00 97.81 85 GLU A C 1
ATOM 651 O O . GLU A 1 85 ? -2.543 -12.273 -9.442 1.00 97.81 85 GLU A O 1
ATOM 656 N N . GLY A 1 86 ? -2.105 -10.446 -8.222 1.00 97.56 86 GLY A N 1
ATOM 657 C CA . GLY A 1 86 ? -3.499 -10.047 -8.041 1.00 97.56 86 GLY A CA 1
ATOM 658 C C . GLY A 1 86 ? -4.205 -10.777 -6.897 1.00 97.56 86 GLY A C 1
ATOM 659 O O . GLY A 1 86 ? -5.428 -10.679 -6.768 1.00 97.56 86 GLY A O 1
ATOM 660 N N . LYS A 1 87 ? -3.480 -11.521 -6.054 1.00 98.12 87 LYS A N 1
ATOM 661 C CA . LYS A 1 87 ? -4.071 -12.161 -4.880 1.00 98.12 87 LYS A CA 1
ATOM 662 C C . LYS A 1 87 ? -4.345 -11.101 -3.818 1.00 98.12 87 LYS A C 1
ATOM 664 O O . LYS A 1 87 ? -3.480 -10.333 -3.406 1.00 98.12 87 LYS A O 1
ATOM 669 N N . ILE A 1 88 ? -5.586 -11.118 -3.344 1.00 97.31 88 ILE A N 1
ATOM 670 C CA . ILE A 1 88 ? -6.095 -10.194 -2.337 1.00 97.31 88 ILE A CA 1
ATOM 671 C C . ILE A 1 88 ? -5.874 -10.790 -0.948 1.00 97.31 88 ILE A C 1
ATOM 673 O O . ILE A 1 88 ? -6.319 -11.904 -0.657 1.00 97.31 88 ILE A O 1
ATOM 677 N N . THR A 1 89 ? -5.230 -10.027 -0.071 1.00 97.50 89 THR A N 1
ATOM 678 C CA . THR A 1 89 ? -5.096 -10.339 1.353 1.00 97.50 89 THR A CA 1
ATOM 679 C C . THR A 1 89 ? -5.734 -9.226 2.174 1.00 97.50 89 THR A C 1
ATOM 681 O O . THR A 1 89 ? -5.437 -8.051 1.981 1.00 97.50 89 THR A O 1
ATOM 684 N N . LEU A 1 90 ? -6.622 -9.613 3.088 1.00 97.44 90 LEU A N 1
ATOM 685 C CA . LEU A 1 90 ? -7.343 -8.715 3.986 1.00 97.44 90 LEU A CA 1
ATOM 686 C C . LEU A 1 90 ? -6.858 -8.940 5.414 1.00 97.44 90 LEU A C 1
ATOM 688 O O . LEU A 1 90 ? -6.770 -10.102 5.844 1.00 97.44 90 LEU A O 1
ATOM 692 N N . SER A 1 91 ? -6.634 -7.850 6.141 1.00 97.75 91 SER A N 1
ATOM 693 C CA . SER A 1 91 ? -6.444 -7.900 7.588 1.00 97.75 91 SER A CA 1
ATOM 694 C C . SER A 1 91 ? -7.675 -8.479 8.288 1.00 97.75 91 SER A C 1
ATOM 696 O O . SER A 1 91 ? -8.804 -8.468 7.772 1.00 97.75 91 SER A O 1
ATOM 698 N N . SER A 1 92 ? -7.449 -9.058 9.461 1.00 96.06 92 SER A N 1
ATOM 699 C CA . SER A 1 92 ? -8.455 -9.809 10.201 1.00 96.06 92 SER A CA 1
ATOM 700 C C . SER A 1 92 ? -9.678 -8.964 10.582 1.00 96.06 92 SER A C 1
ATOM 702 O O . SER A 1 92 ? -10.805 -9.448 10.426 1.00 96.06 92 SER A O 1
ATOM 704 N N . GLY A 1 93 ? -9.487 -7.706 10.990 1.00 93.75 93 GLY A N 1
ATOM 705 C CA . GLY A 1 93 ? -10.566 -6.797 11.388 1.00 93.75 93 GLY A CA 1
ATOM 706 C C . GLY A 1 93 ? -11.397 -6.251 10.223 1.00 93.75 93 GLY A C 1
ATOM 707 O O . GLY A 1 93 ? -12.538 -5.824 10.420 1.00 93.75 93 GLY A O 1
ATOM 708 N N . LEU A 1 94 ? -10.899 -6.343 8.987 1.00 92.06 94 LEU A N 1
ATOM 709 C CA . LEU A 1 94 ? -11.601 -5.848 7.801 1.00 92.06 94 LEU A CA 1
ATOM 710 C C . LEU A 1 94 ? -12.582 -6.860 7.186 1.00 92.06 94 LEU A C 1
ATOM 712 O O . LEU A 1 94 ? -13.519 -6.470 6.486 1.00 92.06 94 LEU A O 1
ATOM 716 N N . ARG A 1 95 ? -12.427 -8.161 7.469 1.00 85.25 95 ARG A N 1
ATOM 717 C CA . ARG A 1 95 ? -13.23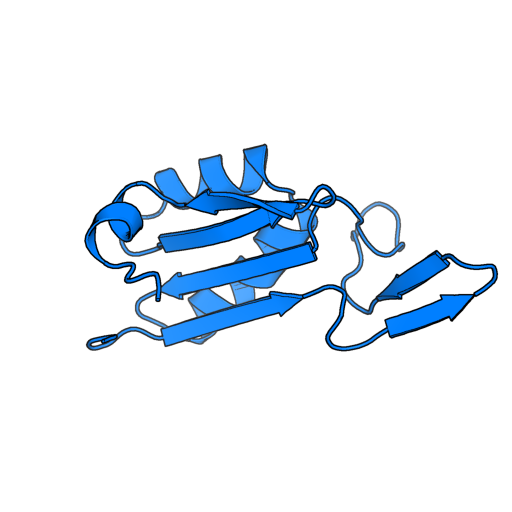1 -9.238 6.845 1.00 85.25 95 ARG A CA 1
ATOM 718 C C . ARG A 1 95 ? -14.742 -9.094 7.045 1.00 85.25 95 ARG A C 1
ATOM 720 O O . ARG A 1 95 ? -15.503 -9.533 6.193 1.00 85.25 95 ARG A O 1
ATOM 727 N N . GLY A 1 96 ? -15.175 -8.489 8.151 1.00 82.88 96 GLY A N 1
ATOM 728 C CA . GLY A 1 96 ? -16.594 -8.241 8.447 1.00 82.88 96 GLY A CA 1
ATOM 729 C C . GLY A 1 96 ? -17.128 -6.893 7.953 1.00 82.88 96 GLY A C 1
ATOM 730 O O . GLY A 1 96 ? -18.314 -6.619 8.114 1.00 82.88 96 GLY A O 1
ATOM 731 N N . ARG A 1 97 ? -16.263 -6.042 7.390 1.00 87.06 97 ARG A N 1
ATOM 732 C CA . ARG A 1 97 ? -16.573 -4.662 6.979 1.00 87.06 97 ARG A CA 1
ATOM 733 C C . ARG A 1 97 ? -16.605 -4.483 5.461 1.00 87.06 97 ARG A C 1
ATOM 735 O O . ARG A 1 97 ? -17.030 -3.435 4.979 1.00 87.06 97 ARG A O 1
ATOM 742 N N . LEU A 1 98 ? -16.128 -5.481 4.716 1.00 85.50 98 LEU A N 1
ATOM 743 C CA . LEU A 1 98 ? -16.034 -5.436 3.264 1.00 85.50 98 LEU A CA 1
ATOM 744 C C . LEU A 1 98 ? -17.317 -5.973 2.617 1.00 85.50 98 LEU A C 1
ATOM 746 O O . LEU A 1 98 ? -17.751 -7.088 2.904 1.00 85.50 98 LEU A O 1
ATOM 750 N N . HIS A 1 99 ? -17.886 -5.201 1.695 1.00 81.06 99 HIS A N 1
ATOM 751 C CA . HIS A 1 99 ? -19.001 -5.629 0.856 1.00 81.06 99 HIS A CA 1
ATOM 752 C C . HIS A 1 99 ? -18.518 -5.706 -0.591 1.00 81.06 99 HIS A C 1
ATOM 754 O O . HIS A 1 99 ? -18.300 -4.676 -1.225 1.00 81.06 99 HIS A O 1
ATOM 760 N N . ALA A 1 100 ? -18.320 -6.921 -1.101 1.00 68.88 100 ALA A N 1
ATOM 761 C CA . ALA A 1 100 ? -18.112 -7.134 -2.529 1.00 68.88 100 ALA A CA 1
ATOM 762 C C . ALA A 1 100 ? -19.471 -7.068 -3.243 1.00 68.88 100 ALA A C 1
ATOM 764 O O . ALA A 1 100 ? -20.442 -7.656 -2.759 1.00 68.88 100 ALA A O 1
ATOM 765 N N . GLN A 1 101 ? -19.533 -6.328 -4.351 1.00 52.81 101 GLN A N 1
ATOM 766 C CA . GLN A 1 101 ? -20.666 -6.351 -5.281 1.00 52.81 101 GLN A CA 1
ATOM 767 C C . GLN A 1 101 ? -20.449 -7.413 -6.355 1.00 52.81 101 GLN A C 1
ATOM 769 O O . GLN A 1 101 ? -19.278 -7.603 -6.755 1.00 52.81 101 GLN A O 1
#

Sequence (101 aa):
DLNNEAISTAGDYERFFERDGVRYHHILDPHTLQPTRACQSVTVIAEEGTVADGLDTGIFVLGPEQGMALVERLPGVEAIIIDQEGKITLSSGLRGRLHAQ

Foldseek 3Di:
DDDLKDKDKDALPPAWDDDPNDTFRDQAQPVVRGDDAFFGMKMKMANDHVCRHVLNSVLNNVHDPVSLVVQQVDPRMWMWTQTNVRDIDTHPVCPVVDDDD

Secondary structure (DSSP, 8-state):
--SS-EEEEEETTTSEEEETTEEEES-EETTTTEE--SEEEEEEEESSHHHHHHHHHHHHHH-HHHHHHHHTTSTT-EEEEEETT--EEE-GGGTTT----